Protein AF-A0A2N6ECM1-F1 (afdb_monomer_lite)

Structure (mmCIF, N/CA/C/O backbone):
data_AF-A0A2N6ECM1-F1
#
_entry.id   AF-A0A2N6ECM1-F1
#
loop_
_atom_site.group_PDB
_atom_site.id
_atom_site.type_symbol
_atom_site.label_atom_id
_atom_site.label_alt_id
_atom_site.label_comp_id
_atom_site.label_asym_id
_atom_site.label_entity_id
_atom_site.label_seq_id
_atom_site.pdbx_PDB_ins_code
_atom_site.Cartn_x
_atom_site.Cartn_y
_atom_site.Cartn_z
_atom_site.occupancy
_atom_site.B_iso_or_equiv
_atom_site.auth_seq_id
_atom_site.auth_comp_id
_atom_site.auth_asym_id
_atom_site.auth_atom_id
_atom_site.pdbx_PDB_model_num
ATOM 1 N N . MET A 1 1 ? -14.082 -24.852 5.557 1.00 56.44 1 MET A N 1
ATOM 2 C CA . MET A 1 1 ? -14.181 -23.556 4.858 1.00 56.44 1 MET A CA 1
ATOM 3 C C . MET A 1 1 ? -14.488 -22.501 5.916 1.00 56.44 1 MET A C 1
ATOM 5 O O . MET A 1 1 ? -15.555 -22.548 6.506 1.00 56.44 1 MET A O 1
ATOM 9 N N . VAL A 1 2 ? -13.509 -21.673 6.293 1.00 63.00 2 VAL A N 1
ATOM 10 C CA . VAL A 1 2 ? -13.640 -20.717 7.419 1.00 63.00 2 VAL A CA 1
ATOM 11 C C . VAL A 1 2 ? -14.454 -19.487 6.994 1.00 63.00 2 VAL A C 1
ATOM 13 O O . VAL A 1 2 ? -15.341 -19.064 7.725 1.00 63.00 2 VAL A O 1
ATOM 16 N N . LYS A 1 3 ? -14.268 -19.021 5.749 1.00 62.44 3 LYS A N 1
ATOM 17 C CA . LYS A 1 3 ? -15.014 -17.903 5.139 1.00 62.44 3 LYS A CA 1
ATOM 18 C C . LYS A 1 3 ? -16.526 -18.149 5.009 1.00 62.44 3 LYS A C 1
ATOM 20 O O . LYS A 1 3 ? -17.300 -17.209 5.007 1.00 62.44 3 LYS A O 1
ATOM 25 N N . SER A 1 4 ? -16.967 -19.410 4.938 1.00 74.62 4 SER A N 1
ATOM 26 C CA . SER A 1 4 ? -18.400 -19.751 4.907 1.00 74.62 4 SER A CA 1
ATOM 27 C C . SER A 1 4 ? -19.042 -19.811 6.298 1.00 74.62 4 SER A C 1
ATOM 29 O O . SER A 1 4 ? -20.225 -20.116 6.408 1.00 74.62 4 SER A O 1
ATOM 31 N N . ARG A 1 5 ? -18.251 -19.636 7.364 1.00 80.31 5 ARG A N 1
ATOM 32 C CA . ARG A 1 5 ? -18.690 -19.744 8.763 1.00 80.31 5 ARG A CA 1
ATOM 33 C C . ARG A 1 5 ? -18.462 -18.472 9.573 1.00 80.31 5 ARG A C 1
ATOM 35 O O . ARG A 1 5 ? -19.101 -18.333 10.608 1.00 80.31 5 ARG A O 1
ATOM 42 N N . PHE A 1 6 ? -17.600 -17.570 9.110 1.00 84.62 6 PHE A N 1
ATOM 43 C CA . PHE A 1 6 ? -17.309 -16.305 9.775 1.00 84.62 6 PHE A CA 1
ATOM 44 C C . PHE A 1 6 ? -17.247 -15.171 8.748 1.00 84.62 6 PHE A C 1
ATOM 46 O O . PHE A 1 6 ? -16.645 -15.375 7.686 1.00 84.62 6 PHE A O 1
ATOM 53 N N . PRO A 1 7 ? -17.839 -13.999 9.045 1.00 84.81 7 PRO A N 1
ATOM 54 C CA . PRO A 1 7 ? -17.615 -12.809 8.238 1.00 84.81 7 PRO A CA 1
ATOM 55 C C . PRO A 1 7 ? -16.119 -12.478 8.256 1.00 84.81 7 PRO A C 1
ATOM 57 O O . PRO A 1 7 ? -15.469 -12.545 9.299 1.00 84.81 7 PRO A O 1
ATOM 60 N N . VAL A 1 8 ? -15.565 -12.179 7.083 1.00 90.31 8 VAL A N 1
ATOM 61 C CA . VAL A 1 8 ? -14.159 -11.796 6.936 1.00 90.31 8 VAL A CA 1
ATOM 62 C C . VAL A 1 8 ? -14.127 -10.310 6.639 1.00 90.31 8 VAL A C 1
ATOM 64 O O . VAL A 1 8 ? -14.600 -9.892 5.586 1.00 90.31 8 VAL A O 1
ATOM 67 N N . LEU A 1 9 ? -13.562 -9.538 7.562 1.00 94.12 9 LEU A N 1
ATOM 68 C CA . LEU A 1 9 ? -13.219 -8.140 7.330 1.00 94.12 9 LEU A CA 1
ATOM 69 C C . LEU A 1 9 ? -11.892 -8.086 6.577 1.00 94.12 9 LEU A C 1
ATOM 71 O O . LEU A 1 9 ? -11.011 -8.928 6.775 1.00 94.12 9 LEU A O 1
ATOM 75 N N . SER A 1 10 ? -11.773 -7.160 5.638 1.00 95.00 10 SER A N 1
ATOM 76 C CA . SER A 1 10 ? -10.616 -7.063 4.754 1.00 95.00 10 SER A CA 1
ATOM 77 C C . SER A 1 10 ? -10.263 -5.608 4.529 1.00 95.00 10 SER A C 1
ATOM 79 O O . SER A 1 10 ? -11.129 -4.739 4.519 1.00 95.00 10 SER A O 1
ATOM 81 N N . VAL A 1 11 ? -8.974 -5.375 4.339 1.00 97.25 11 VAL A N 1
ATOM 82 C CA . VAL A 1 11 ? -8.396 -4.107 3.909 1.00 97.25 11 VAL A CA 1
ATOM 83 C C . VAL A 1 11 ? -7.344 -4.442 2.861 1.00 97.25 11 VAL A C 1
ATOM 85 O O . VAL A 1 11 ? -6.724 -5.510 2.917 1.00 97.25 11 VAL A O 1
ATOM 88 N N . VAL A 1 12 ? -7.138 -3.546 1.910 1.00 97.44 12 VAL A N 1
ATOM 89 C CA . VAL A 1 12 ? -6.060 -3.638 0.932 1.00 97.44 12 VAL A CA 1
ATOM 90 C C . VAL A 1 12 ? -5.030 -2.574 1.267 1.00 97.44 12 VAL A C 1
ATOM 92 O O . VAL A 1 12 ? -5.371 -1.413 1.470 1.00 97.44 12 VAL A O 1
ATOM 95 N N . THR A 1 13 ? -3.758 -2.956 1.303 1.00 96.62 13 THR A N 1
ATOM 96 C CA . THR A 1 13 ? -2.660 -1.995 1.376 1.00 96.62 13 THR A CA 1
ATOM 97 C C . THR A 1 13 ? -1.955 -1.921 0.034 1.00 96.62 13 THR A C 1
ATOM 99 O O . THR A 1 13 ? -1.668 -2.936 -0.602 1.00 96.62 13 THR A O 1
ATOM 102 N N . VAL A 1 14 ? -1.692 -0.697 -0.405 1.00 96.69 14 VAL A N 1
ATOM 103 C CA . VAL A 1 14 ? -0.998 -0.401 -1.654 1.00 96.69 14 VAL A CA 1
ATOM 104 C C . VAL A 1 14 ? 0.224 0.451 -1.364 1.00 96.69 14 VAL A C 1
ATOM 106 O O . VAL A 1 14 ? 0.330 1.107 -0.334 1.00 96.69 14 VAL A O 1
ATOM 109 N N . ARG A 1 15 ? 1.173 0.429 -2.283 1.00 95.25 15 ARG A N 1
ATOM 110 C CA . ARG A 1 15 ? 2.348 1.293 -2.296 1.00 95.25 15 ARG A CA 1
ATOM 111 C C . ARG A 1 15 ? 2.605 1.668 -3.739 1.00 95.25 15 ARG A C 1
ATOM 113 O O . ARG A 1 15 ? 2.242 0.885 -4.627 1.00 95.25 15 ARG A O 1
ATOM 120 N N . HIS A 1 16 ? 3.288 2.786 -3.963 1.00 94.75 16 HIS A N 1
ATOM 121 C CA . HIS A 1 16 ? 3.690 3.212 -5.292 1.00 94.75 16 HIS A CA 1
ATOM 122 C C . HIS A 1 16 ? 4.208 2.022 -6.139 1.00 94.75 16 HIS A C 1
ATOM 124 O O . HIS A 1 16 ? 5.179 1.357 -5.745 1.00 94.75 16 HIS A O 1
ATOM 130 N N . PRO A 1 17 ? 3.582 1.718 -7.296 1.00 94.62 17 PRO A N 1
ATOM 131 C CA . PRO A 1 17 ? 3.876 0.521 -8.086 1.00 94.62 17 PRO A CA 1
ATOM 132 C C . PRO A 1 17 ? 5.356 0.349 -8.444 1.00 94.62 17 PRO A C 1
ATOM 134 O O . PRO A 1 17 ? 5.885 -0.752 -8.317 1.00 94.62 17 PRO A O 1
ATOM 137 N N . ILE A 1 18 ? 6.044 1.436 -8.819 1.00 93.31 18 ILE A N 1
ATOM 138 C CA . ILE A 1 18 ? 7.495 1.422 -9.094 1.00 93.31 18 ILE A CA 1
ATOM 139 C C . ILE A 1 18 ? 8.295 0.967 -7.866 1.00 93.31 18 ILE A C 1
ATOM 141 O O . ILE A 1 18 ? 9.134 0.077 -7.970 1.00 93.31 18 ILE A O 1
ATOM 145 N N . ASP A 1 19 ? 8.022 1.533 -6.688 1.00 92.44 19 ASP A N 1
ATOM 146 C CA . ASP A 1 19 ? 8.773 1.213 -5.471 1.00 92.44 19 ASP A CA 1
ATOM 147 C C . ASP A 1 19 ? 8.543 -0.235 -5.026 1.00 92.44 19 ASP A C 1
ATOM 149 O O . ASP A 1 19 ? 9.475 -0.912 -4.580 1.00 92.44 19 ASP A O 1
ATOM 153 N N . SER A 1 20 ? 7.316 -0.728 -5.196 1.00 92.44 20 SER A N 1
ATOM 154 C CA . SER A 1 20 ? 6.958 -2.122 -4.941 1.00 92.44 20 SER A CA 1
ATOM 155 C C . SER A 1 20 ? 7.652 -3.081 -5.909 1.00 92.44 20 SER A C 1
ATOM 157 O O . SER A 1 20 ? 8.218 -4.081 -5.467 1.00 92.44 20 SER A O 1
ATOM 159 N N . PHE A 1 21 ? 7.670 -2.761 -7.205 1.00 92.38 21 PHE A N 1
ATOM 160 C CA . PHE A 1 21 ? 8.323 -3.572 -8.233 1.00 92.38 21 PHE A CA 1
ATOM 161 C C . PHE A 1 21 ? 9.844 -3.637 -8.039 1.00 92.38 21 PHE A C 1
ATOM 163 O O . PHE A 1 21 ? 10.407 -4.726 -7.975 1.00 92.38 21 PHE A O 1
ATOM 170 N N . LEU A 1 22 ? 10.507 -2.499 -7.819 1.00 90.44 22 LEU A N 1
ATOM 171 C CA . LEU A 1 22 ? 11.954 -2.470 -7.564 1.00 90.44 22 LEU A CA 1
ATOM 172 C C . LEU A 1 22 ? 12.318 -3.191 -6.260 1.00 90.44 22 LEU A C 1
ATOM 174 O O . LEU A 1 22 ? 13.369 -3.827 -6.150 1.00 90.44 22 LEU A O 1
ATOM 178 N N . SER A 1 23 ? 11.448 -3.114 -5.246 1.00 88.44 23 SER A N 1
ATOM 179 C CA . SER A 1 23 ? 11.623 -3.905 -4.029 1.00 88.44 23 SER A CA 1
ATOM 180 C C . SER A 1 23 ? 11.536 -5.395 -4.326 1.00 88.44 23 SER A C 1
ATOM 182 O O . SER A 1 23 ? 12.402 -6.147 -3.883 1.00 88.44 23 SER A O 1
ATOM 184 N N . LEU A 1 24 ? 10.538 -5.809 -5.099 1.00 88.12 24 LEU A N 1
ATOM 185 C CA . LEU A 1 24 ? 10.327 -7.191 -5.497 1.00 88.12 24 LEU A CA 1
ATOM 186 C C . LEU A 1 24 ? 11.532 -7.758 -6.273 1.00 88.12 24 LEU A C 1
ATOM 188 O O . LEU A 1 24 ? 12.022 -8.834 -5.926 1.00 88.12 24 LEU A O 1
ATOM 192 N N . GLU A 1 25 ? 12.060 -7.013 -7.248 1.00 86.69 25 GLU A N 1
ATOM 193 C CA . GLU A 1 25 ? 13.264 -7.402 -7.995 1.00 86.69 25 GLU A CA 1
ATOM 194 C C . GLU A 1 25 ? 14.486 -7.548 -7.081 1.00 86.69 25 GLU A C 1
ATOM 196 O O . GLU A 1 25 ? 15.201 -8.547 -7.163 1.00 86.69 25 GLU A O 1
ATOM 201 N N . SER A 1 26 ? 14.694 -6.605 -6.153 1.00 85.31 26 SER A N 1
ATOM 202 C CA . SER A 1 26 ? 15.861 -6.641 -5.258 1.00 85.31 26 SER A CA 1
ATOM 203 C C . SER A 1 26 ? 15.889 -7.843 -4.304 1.00 85.31 26 SER A C 1
ATOM 205 O O . SER A 1 26 ? 16.969 -8.248 -3.880 1.00 85.31 26 SER A O 1
ATOM 207 N N . HIS A 1 27 ? 14.732 -8.433 -3.981 1.00 81.25 27 HIS A N 1
ATOM 208 C CA . HIS A 1 27 ? 14.640 -9.606 -3.101 1.00 81.25 27 HIS A CA 1
ATOM 209 C C . HIS A 1 27 ? 14.661 -10.942 -3.864 1.00 81.25 27 HIS A C 1
ATOM 211 O O . HIS A 1 27 ? 14.603 -11.998 -3.237 1.00 81.25 27 HIS A O 1
ATOM 217 N N . GLY A 1 28 ? 14.744 -10.924 -5.202 1.00 77.69 28 GLY A N 1
ATOM 218 C CA . GLY A 1 28 ? 14.918 -12.133 -6.011 1.00 77.69 28 GLY A CA 1
ATOM 219 C C . GLY A 1 28 ? 13.788 -13.158 -5.871 1.00 77.69 28 GLY A C 1
ATOM 220 O O . GLY A 1 28 ? 14.038 -14.362 -5.937 1.00 77.69 28 GLY A O 1
ATOM 221 N N . TRP A 1 29 ? 12.550 -12.709 -5.641 1.00 73.38 29 TRP A N 1
ATOM 222 C CA . TRP A 1 29 ? 11.432 -13.621 -5.398 1.00 73.38 29 TRP A CA 1
ATOM 223 C C . TRP A 1 29 ? 11.180 -14.561 -6.596 1.00 73.38 29 TRP A C 1
ATOM 225 O O . TRP A 1 29 ? 11.180 -14.129 -7.756 1.00 73.38 29 TRP A O 1
ATOM 235 N N . PRO A 1 30 ? 10.932 -15.860 -6.355 1.00 65.69 30 PRO A N 1
ATOM 236 C CA . PRO A 1 30 ? 10.601 -16.791 -7.424 1.00 65.69 30 PRO A CA 1
ATOM 237 C C . PRO A 1 30 ? 9.248 -16.412 -8.049 1.00 65.69 30 PRO A C 1
ATOM 239 O O . PRO A 1 30 ? 8.278 -16.162 -7.340 1.00 65.69 30 PRO A O 1
ATOM 242 N N . ASN A 1 31 ? 9.171 -16.406 -9.385 1.00 73.19 31 ASN A N 1
ATOM 243 C CA . ASN A 1 31 ? 7.991 -16.030 -10.188 1.00 73.19 31 ASN A CA 1
ATOM 244 C C . ASN A 1 31 ? 7.641 -14.532 -10.238 1.00 73.19 31 ASN A C 1
ATOM 246 O O . ASN A 1 31 ? 6.505 -14.180 -10.580 1.00 73.19 31 ASN A O 1
ATOM 250 N N . CYS A 1 32 ? 8.604 -13.647 -9.966 1.00 72.31 32 CYS A N 1
ATOM 251 C CA . CYS A 1 32 ? 8.404 -12.221 -10.211 1.00 72.31 32 CYS A CA 1
ATOM 252 C C . CYS A 1 32 ? 8.125 -11.938 -11.693 1.00 72.31 32 CYS A C 1
ATOM 254 O O . CYS A 1 32 ? 8.773 -12.529 -12.568 1.00 72.31 32 CYS A O 1
ATOM 256 N N . PRO A 1 33 ? 7.172 -11.040 -11.999 1.00 80.75 33 PRO A N 1
ATOM 257 C CA . PRO A 1 33 ? 7.001 -10.550 -13.356 1.00 80.75 33 PRO A CA 1
ATOM 258 C C . PRO A 1 33 ? 8.313 -9.918 -13.828 1.00 80.75 33 PRO A C 1
ATOM 260 O O . PRO A 1 33 ? 8.899 -9.097 -13.134 1.00 80.75 33 PRO A O 1
ATOM 263 N N . ARG A 1 34 ? 8.783 -10.323 -15.012 1.00 82.62 34 ARG A N 1
ATOM 264 C CA . ARG A 1 34 ? 10.050 -9.832 -15.587 1.00 82.62 34 ARG A CA 1
ATOM 265 C C . ARG A 1 34 ? 9.954 -8.425 -16.180 1.00 82.62 34 ARG A C 1
ATOM 267 O O . ARG A 1 34 ? 10.974 -7.872 -16.560 1.00 82.62 34 ARG A O 1
ATOM 274 N N . LYS A 1 35 ? 8.735 -7.913 -16.357 1.00 88.50 35 LYS A N 1
ATOM 275 C CA . LYS A 1 35 ? 8.442 -6.608 -16.953 1.00 88.50 35 LYS A CA 1
ATOM 276 C C . LYS A 1 35 ? 7.476 -5.854 -16.062 1.00 88.50 35 LYS A C 1
ATOM 278 O O . LYS A 1 35 ? 6.578 -6.476 -15.480 1.00 88.50 35 LYS A O 1
ATOM 283 N N . PHE A 1 36 ? 7.619 -4.537 -16.019 1.00 92.19 36 PHE A N 1
ATOM 284 C CA . PHE A 1 36 ? 6.781 -3.693 -15.181 1.00 92.19 36 PHE A CA 1
ATOM 285 C C . PHE A 1 36 ? 5.320 -3.720 -15.633 1.00 92.19 36 PHE A C 1
ATOM 287 O O . PHE A 1 36 ? 4.408 -3.812 -14.820 1.00 92.19 36 PHE A O 1
ATOM 294 N N . GLU A 1 37 ? 5.080 -3.753 -16.940 1.00 93.44 37 GLU A N 1
ATOM 295 C CA . GLU A 1 37 ? 3.726 -3.820 -17.492 1.00 93.44 37 GLU A CA 1
ATOM 296 C C . GLU A 1 37 ? 2.945 -5.064 -17.011 1.00 93.44 37 GLU A C 1
ATOM 298 O O . GLU A 1 37 ? 1.773 -4.970 -16.650 1.00 93.44 37 GLU A O 1
ATOM 303 N N . GLU A 1 38 ? 3.588 -6.235 -16.949 1.00 93.56 38 GLU A N 1
ATOM 304 C CA . GLU A 1 38 ? 2.962 -7.463 -16.431 1.00 93.56 38 GLU A CA 1
ATOM 305 C C . GLU A 1 38 ? 2.671 -7.357 -14.930 1.00 93.56 38 GLU A C 1
ATOM 307 O O . GLU A 1 38 ? 1.631 -7.825 -14.462 1.00 93.56 38 GLU A O 1
ATOM 312 N N . TYR A 1 39 ? 3.562 -6.712 -14.173 1.00 94.69 39 TYR A N 1
ATOM 313 C CA . TYR A 1 39 ? 3.297 -6.378 -12.777 1.00 94.69 39 TYR A CA 1
ATOM 314 C C . TYR A 1 39 ? 2.043 -5.500 -12.654 1.00 94.69 39 TYR A C 1
ATOM 316 O O . TYR A 1 39 ? 1.152 -5.822 -11.868 1.00 94.69 39 TYR A O 1
ATOM 324 N N . CYS A 1 40 ? 1.918 -4.462 -13.487 1.00 95.75 40 CYS A N 1
ATOM 325 C CA . CYS A 1 40 ? 0.760 -3.572 -13.485 1.00 95.75 40 CYS A CA 1
ATOM 326 C C . CYS A 1 40 ? -0.548 -4.291 -13.842 1.00 95.75 40 CYS A C 1
ATOM 328 O O . CYS A 1 40 ? -1.550 -4.092 -13.160 1.00 95.75 40 CYS A O 1
ATOM 330 N N . ARG A 1 41 ? -0.548 -5.182 -14.845 1.00 96.25 41 ARG A N 1
ATOM 331 C CA . ARG A 1 41 ? -1.736 -5.989 -15.197 1.00 96.25 41 ARG A CA 1
ATOM 332 C C . ARG A 1 41 ? -2.231 -6.830 -14.023 1.00 96.25 41 ARG A C 1
ATOM 334 O O . ARG A 1 41 ? -3.428 -6.877 -13.750 1.00 96.25 41 ARG A O 1
ATOM 341 N N . ARG A 1 42 ? -1.310 -7.485 -13.310 1.00 95.31 42 ARG A N 1
ATOM 342 C CA . ARG A 1 42 ? -1.647 -8.280 -12.118 1.00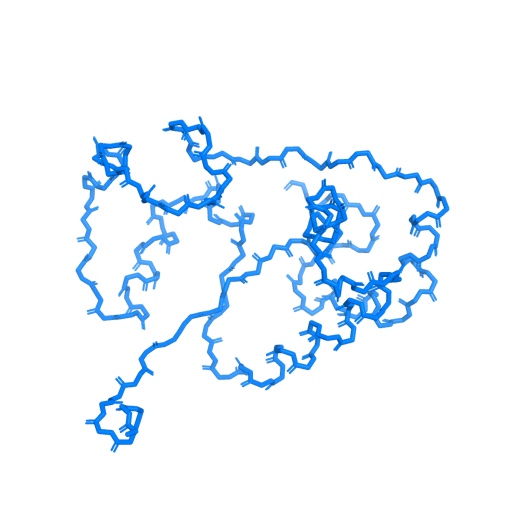 95.31 42 ARG A CA 1
ATOM 343 C C . ARG A 1 42 ? -2.170 -7.407 -10.987 1.00 95.31 42 ARG A C 1
ATOM 345 O O . ARG A 1 42 ? -3.076 -7.827 -10.276 1.00 95.31 42 ARG A O 1
ATOM 352 N N . TYR A 1 43 ? -1.624 -6.203 -10.847 1.00 96.50 43 TYR A N 1
ATOM 353 C CA . TYR A 1 43 ? -2.092 -5.221 -9.878 1.00 96.50 43 TYR A CA 1
ATOM 354 C C . TYR A 1 43 ? -3.534 -4.796 -10.167 1.00 96.50 43 TYR A C 1
ATOM 356 O O . TYR A 1 43 ? -4.363 -4.826 -9.265 1.00 96.50 43 TYR A O 1
ATOM 364 N N . HIS A 1 44 ? -3.861 -4.474 -11.421 1.00 97.50 44 HIS A N 1
ATOM 365 C CA . HIS A 1 44 ? -5.236 -4.170 -11.821 1.00 97.50 44 HIS A CA 1
ATOM 366 C C . HIS A 1 44 ? -6.188 -5.317 -11.493 1.00 97.50 44 HIS A C 1
ATOM 368 O O . HIS A 1 44 ? -7.159 -5.100 -10.779 1.00 97.50 44 HIS A O 1
ATOM 374 N N . ALA A 1 45 ? -5.854 -6.546 -11.900 1.00 97.75 45 ALA A N 1
ATOM 375 C CA . ALA A 1 45 ? -6.673 -7.716 -11.590 1.00 97.75 45 ALA A CA 1
ATOM 376 C C . ALA A 1 45 ? -6.858 -7.924 -10.075 1.00 97.75 45 ALA A C 1
ATOM 378 O O . ALA A 1 45 ? -7.926 -8.339 -9.627 1.00 97.75 45 ALA A O 1
ATOM 379 N N . PHE A 1 46 ? -5.829 -7.625 -9.276 1.00 97.19 46 PHE A N 1
ATOM 380 C CA . PHE A 1 46 ? -5.920 -7.658 -7.820 1.00 97.19 46 PHE A CA 1
ATOM 381 C C . PHE A 1 46 ? -6.868 -6.580 -7.279 1.00 97.19 46 PHE A C 1
ATOM 383 O O . PHE A 1 46 ? -7.708 -6.903 -6.444 1.00 97.19 46 PHE A O 1
ATOM 390 N N . LEU A 1 47 ? -6.772 -5.339 -7.759 1.00 97.50 47 LEU A N 1
ATOM 391 C CA . LEU A 1 47 ? -7.659 -4.252 -7.338 1.00 97.50 47 LEU A CA 1
ATOM 392 C C . LEU A 1 47 ? -9.108 -4.497 -7.767 1.00 97.50 47 LEU A C 1
ATOM 394 O O . LEU A 1 47 ? -10.014 -4.232 -6.990 1.00 97.50 47 LEU A O 1
ATOM 398 N N . ASP A 1 48 ? -9.331 -5.037 -8.965 1.00 97.56 48 ASP A N 1
ATOM 399 C CA . ASP A 1 48 ? -10.670 -5.380 -9.462 1.00 97.56 48 ASP A CA 1
ATOM 400 C C . ASP A 1 48 ? -11.310 -6.479 -8.606 1.00 97.56 48 ASP A C 1
ATOM 402 O O . ASP A 1 48 ? -12.479 -6.401 -8.246 1.00 97.56 48 ASP A O 1
ATOM 406 N N . ALA A 1 49 ? -10.527 -7.479 -8.192 1.00 96.88 49 ALA A N 1
ATOM 407 C CA . ALA A 1 49 ? -11.003 -8.531 -7.295 1.00 96.88 49 ALA A CA 1
ATOM 408 C C . ALA A 1 49 ? -11.318 -8.041 -5.864 1.00 96.88 49 ALA A C 1
ATOM 410 O O . ALA A 1 49 ? -11.895 -8.801 -5.083 1.00 96.88 49 ALA A O 1
ATOM 411 N N . HIS A 1 50 ? -10.925 -6.812 -5.512 1.00 96.38 50 HIS A N 1
ATOM 412 C CA . HIS A 1 50 ? -11.098 -6.212 -4.187 1.00 96.38 50 HIS A CA 1
ATOM 413 C C . HIS A 1 50 ? -11.734 -4.814 -4.265 1.00 96.38 50 HIS A C 1
ATOM 415 O O . HIS A 1 50 ? -11.493 -3.990 -3.389 1.00 96.38 50 HIS A O 1
ATOM 421 N N . GLU A 1 51 ? -12.547 -4.535 -5.289 1.00 95.12 51 GLU A N 1
ATOM 422 C CA . GLU A 1 51 ? -13.115 -3.197 -5.523 1.00 95.12 51 GLU A CA 1
ATOM 423 C C . GLU A 1 51 ? -13.969 -2.667 -4.356 1.00 95.12 51 GLU A C 1
ATOM 425 O O . GLU A 1 51 ? -14.028 -1.463 -4.125 1.00 95.12 51 GLU A O 1
ATOM 430 N N . GLU A 1 52 ? -14.590 -3.567 -3.587 1.00 94.06 52 GLU A N 1
ATOM 431 C CA . GLU A 1 52 ? -15.422 -3.233 -2.422 1.00 94.06 52 GLU A CA 1
ATOM 432 C C . GLU A 1 52 ? -14.622 -3.139 -1.109 1.00 94.06 52 GLU A C 1
ATOM 434 O O . GLU A 1 52 ? -15.191 -2.887 -0.046 1.00 94.06 52 GLU A O 1
ATOM 439 N N . VAL A 1 53 ? -13.309 -3.382 -1.148 1.00 96.19 53 VAL A N 1
ATOM 440 C CA . VAL A 1 53 ? -12.446 -3.413 0.037 1.00 96.19 53 VAL A CA 1
ATOM 441 C C . VAL A 1 53 ? -11.729 -2.068 0.188 1.00 96.19 53 VAL A C 1
ATOM 443 O O . VAL A 1 53 ? -11.132 -1.593 -0.779 1.00 96.19 53 VAL A O 1
ATOM 446 N N . PRO A 1 54 ? -11.723 -1.448 1.384 1.00 96.38 54 PRO A N 1
ATOM 447 C CA . PRO A 1 54 ? -11.024 -0.185 1.598 1.00 96.38 54 PRO A CA 1
ATOM 448 C C . PRO A 1 54 ? -9.521 -0.318 1.320 1.00 96.38 54 PRO A C 1
ATOM 450 O O . PRO A 1 54 ? -8.879 -1.293 1.727 1.00 96.38 54 PRO A O 1
ATOM 453 N N . VAL A 1 55 ? -8.971 0.685 0.633 1.00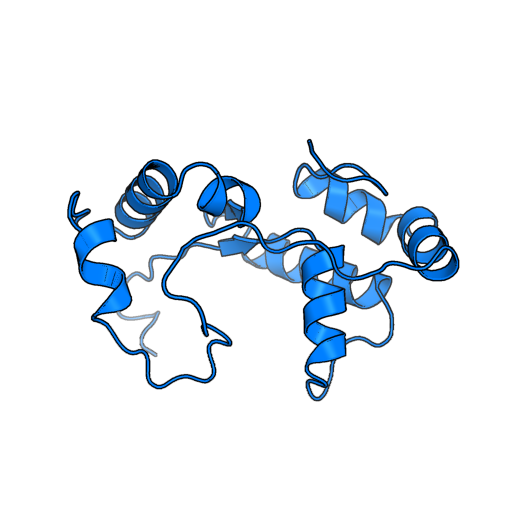 96.88 55 VAL A N 1
ATOM 454 C CA . VAL A 1 55 ? -7.574 0.738 0.191 1.00 96.88 55 VAL A CA 1
ATOM 455 C C . VAL A 1 55 ? -6.809 1.789 0.993 1.00 96.88 55 VAL A C 1
ATOM 457 O O . VAL A 1 55 ? -7.223 2.941 1.052 1.00 96.88 55 VAL A O 1
ATOM 460 N N . PHE A 1 56 ? -5.660 1.405 1.544 1.00 97.38 56 PHE A N 1
ATOM 461 C CA . PHE A 1 56 ? -4.764 2.276 2.306 1.00 97.38 56 PHE A CA 1
ATOM 462 C C . PHE A 1 56 ? -3.394 2.358 1.633 1.00 97.38 56 PHE A C 1
ATOM 464 O O . PHE A 1 56 ? -2.773 1.326 1.358 1.00 97.38 56 PHE A O 1
ATOM 471 N N . ARG A 1 57 ? -2.899 3.574 1.376 1.00 96.19 57 ARG A N 1
ATOM 472 C CA . ARG A 1 57 ? -1.584 3.775 0.754 1.00 96.19 57 ARG A CA 1
ATOM 473 C C . ARG A 1 57 ? -0.480 3.798 1.805 1.00 96.19 57 ARG A C 1
ATOM 475 O O . ARG A 1 57 ? -0.615 4.394 2.871 1.00 96.19 57 ARG A O 1
ATOM 482 N N . TYR A 1 58 ? 0.641 3.167 1.481 1.00 95.38 58 TYR A N 1
ATOM 483 C CA . TYR A 1 58 ? 1.851 3.180 2.296 1.00 95.38 58 TYR A CA 1
ATOM 484 C C . TYR A 1 58 ? 2.336 4.609 2.562 1.00 95.38 58 TYR A C 1
ATOM 486 O O . TYR A 1 58 ? 2.776 4.904 3.668 1.00 95.38 58 TYR A O 1
ATOM 494 N N . GLU A 1 59 ? 2.247 5.484 1.562 1.00 94.19 59 GLU A N 1
ATOM 495 C CA . GLU A 1 59 ? 2.684 6.876 1.634 1.00 94.19 59 GLU A CA 1
ATOM 496 C C . GLU A 1 59 ? 1.844 7.675 2.641 1.00 94.19 59 GLU A C 1
ATOM 498 O O . GLU A 1 59 ? 2.407 8.386 3.471 1.00 94.19 59 GLU A O 1
ATOM 503 N N . ASP A 1 60 ? 0.524 7.467 2.660 1.00 95.06 60 ASP A N 1
ATOM 504 C CA . ASP A 1 60 ? -0.359 8.078 3.661 1.00 95.06 60 ASP A CA 1
ATOM 505 C C . ASP A 1 60 ? -0.068 7.512 5.061 1.00 95.06 60 ASP A C 1
ATOM 507 O O . ASP A 1 60 ? 0.021 8.260 6.032 1.00 95.06 60 ASP A O 1
ATOM 511 N N . PHE A 1 61 ? 0.169 6.197 5.167 1.00 95.50 61 PHE A N 1
ATOM 512 C CA . PHE A 1 61 ? 0.488 5.528 6.434 1.00 95.50 61 PHE A CA 1
ATOM 513 C C . PHE A 1 61 ? 1.771 6.051 7.085 1.00 95.50 61 PHE A C 1
ATOM 515 O O . PHE A 1 61 ? 1.827 6.207 8.303 1.00 95.50 61 PHE A O 1
ATOM 522 N N . VAL A 1 62 ? 2.828 6.301 6.309 1.00 93.88 62 VAL A N 1
ATOM 523 C CA . VAL A 1 62 ? 4.074 6.849 6.871 1.00 93.88 62 VAL A CA 1
ATOM 524 C C . VAL A 1 62 ? 4.005 8.353 7.116 1.00 93.88 62 VAL A C 1
ATOM 526 O O . VAL A 1 62 ? 4.793 8.853 7.914 1.00 93.88 62 VAL A O 1
ATOM 529 N N . ASN A 1 63 ? 3.091 9.064 6.451 1.00 94.25 63 ASN A N 1
ATOM 530 C CA . ASN A 1 63 ? 2.878 10.494 6.653 1.00 94.25 63 ASN A CA 1
ATOM 531 C C . ASN A 1 63 ? 2.030 10.782 7.905 1.00 94.25 63 ASN A C 1
ATOM 533 O O . ASN A 1 63 ? 2.373 11.675 8.676 1.00 94.25 63 ASN A O 1
ATOM 537 N N . ASP A 1 64 ? 0.965 10.009 8.137 1.00 95.25 64 ASP A N 1
ATOM 538 C CA . ASP A 1 64 ? 0.112 10.115 9.327 1.00 95.25 64 ASP A CA 1
ATOM 539 C C . ASP A 1 64 ? -0.263 8.730 9.878 1.00 95.25 64 ASP A C 1
ATOM 541 O O . ASP A 1 64 ? -1.365 8.206 9.705 1.00 95.25 64 ASP A O 1
ATOM 545 N N . THR A 1 65 ? 0.698 8.103 10.553 1.00 94.56 65 THR A N 1
ATOM 546 C CA . THR A 1 65 ? 0.553 6.727 11.042 1.00 94.56 65 THR A CA 1
ATOM 547 C C . THR A 1 65 ? -0.601 6.565 12.026 1.00 94.56 65 THR A C 1
ATOM 549 O O . THR A 1 65 ? -1.323 5.573 11.952 1.00 94.56 65 THR A O 1
ATOM 552 N N . SER A 1 66 ? -0.798 7.512 12.944 1.00 95.19 66 SER A N 1
ATOM 553 C CA . SER A 1 66 ? -1.848 7.398 13.961 1.00 95.19 66 SER A CA 1
ATOM 554 C C . SER A 1 66 ? -3.242 7.472 13.345 1.00 95.19 66 SER A C 1
ATOM 556 O O . SER A 1 66 ? -4.089 6.645 13.688 1.00 95.19 66 SER A O 1
ATOM 558 N N . ALA A 1 67 ? -3.472 8.405 12.413 1.00 96.44 67 ALA A N 1
ATOM 559 C CA . ALA A 1 67 ? -4.758 8.513 11.729 1.00 96.44 67 ALA A CA 1
ATOM 560 C C . ALA A 1 67 ? -5.063 7.248 10.915 1.00 96.44 67 ALA A C 1
ATOM 562 O O . ALA A 1 67 ? -6.115 6.634 11.095 1.00 96.44 67 ALA A O 1
ATOM 563 N N . ILE A 1 68 ? -4.106 6.787 10.102 1.00 97.50 68 ILE A N 1
ATOM 564 C CA . ILE A 1 68 ? -4.312 5.612 9.247 1.00 97.50 68 ILE A CA 1
ATOM 565 C C . ILE A 1 68 ? -4.504 4.330 10.069 1.00 97.50 68 ILE A C 1
ATOM 567 O O . ILE A 1 68 ? -5.334 3.492 9.719 1.00 97.50 68 ILE A O 1
ATOM 571 N N . VAL A 1 69 ? -3.790 4.155 11.187 1.00 96.19 69 VAL A N 1
ATOM 572 C CA . VAL A 1 69 ? -4.007 2.998 12.076 1.00 96.19 69 VAL A CA 1
ATOM 573 C C . VAL A 1 69 ? -5.392 3.046 12.722 1.00 96.19 69 VAL A C 1
ATOM 575 O O . VAL A 1 69 ? -6.037 2.002 12.823 1.00 96.19 69 VAL A O 1
ATOM 578 N N . ALA A 1 70 ? -5.879 4.222 13.121 1.00 96.94 70 ALA A N 1
ATOM 579 C CA . ALA A 1 70 ? -7.231 4.360 13.655 1.00 96.94 70 ALA A CA 1
ATOM 580 C C . ALA A 1 70 ? -8.299 3.976 12.611 1.00 96.94 70 ALA A C 1
ATOM 582 O O . ALA A 1 70 ? -9.213 3.211 12.926 1.00 96.94 70 ALA A O 1
ATOM 583 N N . GLU A 1 71 ? -8.148 4.420 11.360 1.00 97.88 71 GLU A N 1
ATOM 584 C CA . GLU A 1 71 ? -9.042 4.063 10.247 1.00 97.88 71 GLU A CA 1
ATOM 585 C C . GLU A 1 71 ? -8.983 2.567 9.887 1.00 97.88 71 GLU A C 1
ATOM 587 O O . GLU A 1 71 ? -10.014 1.934 9.633 1.00 97.88 71 GLU A O 1
ATOM 592 N N . LEU A 1 72 ? -7.788 1.966 9.915 1.00 97.25 72 LEU A N 1
ATOM 593 C CA . LEU A 1 72 ? -7.599 0.522 9.743 1.00 97.25 72 LEU A CA 1
ATOM 594 C C . LEU A 1 72 ? -8.301 -0.266 10.852 1.00 97.25 72 LEU A C 1
ATOM 596 O O . LEU A 1 72 ? -9.024 -1.221 10.566 1.00 97.25 72 LEU A O 1
ATOM 600 N N . CYS A 1 73 ? -8.115 0.135 12.114 1.00 97.25 73 CYS A N 1
ATOM 601 C CA . CYS A 1 73 ? -8.793 -0.470 13.257 1.00 97.25 73 CYS A CA 1
ATOM 602 C C . CYS A 1 73 ? -10.313 -0.370 13.112 1.00 97.25 73 CYS A C 1
ATOM 604 O O . CYS A 1 73 ? -11.001 -1.367 13.309 1.00 97.25 73 CYS A O 1
ATOM 606 N N . GLN A 1 74 ? -10.833 0.785 12.695 1.00 97.38 74 GLN A N 1
ATOM 607 C CA . GLN A 1 74 ? -12.258 0.962 12.431 1.00 97.38 74 GLN A CA 1
ATOM 608 C C . GLN A 1 74 ? -12.758 0.022 11.324 1.00 97.38 74 GLN A C 1
ATOM 610 O O . GLN A 1 74 ? -13.773 -0.647 11.508 1.00 97.38 74 GLN A O 1
ATOM 615 N N . SER A 1 75 ? -12.031 -0.075 10.208 1.00 96.75 75 SER A N 1
ATOM 616 C CA . SER A 1 75 ? -12.386 -0.932 9.063 1.00 96.75 75 SER A CA 1
ATOM 617 C C . SER A 1 75 ? -12.375 -2.425 9.405 1.00 96.75 75 SER A C 1
ATOM 619 O O . SER A 1 75 ? -13.107 -3.216 8.812 1.00 96.75 75 SER A O 1
ATOM 621 N N . LEU A 1 76 ? -11.531 -2.817 10.360 1.00 96.62 76 LEU A N 1
ATOM 622 C CA . LEU A 1 76 ? -11.367 -4.196 10.817 1.00 96.62 76 LEU A CA 1
ATOM 623 C C . LEU A 1 76 ? -12.129 -4.504 12.115 1.00 96.62 76 LEU A C 1
ATOM 625 O O . LEU A 1 76 ? -11.955 -5.593 12.659 1.00 96.62 76 LEU A O 1
ATOM 629 N N . GLU A 1 77 ? -12.942 -3.570 12.617 1.00 96.12 77 GLU A N 1
ATOM 630 C CA . GLU A 1 77 ? -13.652 -3.678 13.902 1.00 96.12 77 GLU A CA 1
ATOM 631 C C . GLU A 1 77 ? -12.727 -4.051 15.083 1.00 96.12 77 GLU A C 1
ATOM 633 O O . GLU A 1 77 ? -13.077 -4.821 15.980 1.00 96.12 77 GLU A O 1
ATOM 638 N N . LEU A 1 78 ? -11.517 -3.487 15.093 1.00 95.81 78 LEU A N 1
ATOM 639 C CA . LEU A 1 78 ? -10.524 -3.641 16.152 1.00 95.81 78 LEU A CA 1
ATOM 640 C C . LEU A 1 78 ? -10.505 -2.412 17.063 1.00 95.81 78 LEU A C 1
ATOM 642 O O . LEU A 1 78 ? -10.734 -1.282 16.637 1.00 95.81 78 LEU A O 1
ATOM 646 N N . SER A 1 79 ? -10.164 -2.619 18.334 1.00 96.31 79 SER A N 1
ATOM 647 C CA . SER A 1 79 ? -9.929 -1.509 19.257 1.00 96.31 79 SER A CA 1
ATOM 648 C C . SER A 1 79 ? -8.624 -0.791 18.913 1.00 96.31 79 SER A C 1
ATOM 650 O O . SER A 1 79 ? -7.557 -1.405 18.911 1.00 96.31 79 SER A O 1
ATOM 652 N N . TYR A 1 80 ? -8.712 0.514 18.664 1.00 95.75 80 TYR A N 1
ATOM 653 C CA . TYR A 1 80 ? -7.545 1.383 18.552 1.00 95.75 80 TYR A CA 1
ATOM 654 C C . TYR A 1 80 ? -6.971 1.694 19.941 1.00 95.75 80 TYR A C 1
ATOM 656 O O . TYR A 1 80 ? -7.716 1.863 20.907 1.00 95.75 80 TYR A O 1
ATOM 664 N N . SER A 1 81 ? -5.645 1.782 20.037 1.00 94.00 81 SER A N 1
ATOM 665 C CA . SER A 1 81 ? -4.937 2.182 21.252 1.00 94.00 81 SER A CA 1
ATOM 666 C C . SER A 1 81 ? -4.029 3.357 20.938 1.00 94.00 81 SER A C 1
ATOM 668 O O . SER A 1 81 ? -3.126 3.218 20.121 1.00 94.00 81 SER A O 1
ATOM 670 N N . GLU A 1 82 ? -4.213 4.487 21.617 1.00 92.94 82 GLU A N 1
ATOM 671 C CA . GLU A 1 82 ? -3.366 5.675 21.435 1.00 92.94 82 GLU A CA 1
ATOM 672 C C . GLU A 1 82 ? -1.896 5.422 21.805 1.00 92.94 82 GLU A C 1
ATOM 674 O O . GLU A 1 82 ? -1.006 6.066 21.261 1.00 92.94 82 GLU A O 1
ATOM 679 N N . SER A 1 83 ? -1.621 4.437 22.667 1.00 91.19 83 SER A N 1
ATOM 680 C CA . SER A 1 83 ? -0.265 4.073 23.096 1.00 91.19 83 SER A CA 1
ATOM 681 C C . SER A 1 83 ? 0.414 3.035 22.189 1.00 91.19 83 SER A C 1
ATOM 683 O O . SER A 1 83 ? 1.394 2.400 22.591 1.00 91.19 83 SER A O 1
ATOM 685 N N . PHE A 1 84 ? -0.120 2.761 20.991 1.00 90.31 84 PHE A N 1
ATOM 686 C CA . PHE A 1 84 ? 0.464 1.739 20.115 1.00 90.31 84 PHE A CA 1
ATOM 687 C C . PHE A 1 84 ? 1.877 2.125 19.653 1.00 90.31 84 PHE A C 1
ATOM 689 O O . PHE A 1 84 ? 2.757 1.266 19.616 1.00 90.31 84 PHE A O 1
ATOM 696 N N . LEU A 1 85 ? 2.123 3.411 19.369 1.00 89.00 85 LEU A N 1
ATOM 697 C CA . LEU A 1 85 ? 3.444 3.905 18.962 1.00 89.00 85 LEU A CA 1
ATOM 698 C C . LEU A 1 85 ? 4.504 3.748 20.059 1.00 89.00 85 LEU A C 1
ATOM 700 O O . LEU A 1 85 ? 5.680 3.611 19.744 1.00 89.00 85 LEU A O 1
ATOM 704 N N . ASP A 1 86 ? 4.097 3.686 21.326 1.00 87.25 86 ASP A N 1
ATOM 705 C CA . ASP A 1 86 ? 5.018 3.480 22.449 1.00 87.25 86 ASP A CA 1
ATOM 706 C C . ASP A 1 86 ? 5.399 2.005 22.642 1.00 87.25 86 ASP A C 1
ATOM 708 O O . ASP A 1 86 ? 6.297 1.686 23.418 1.00 87.25 86 ASP A O 1
ATOM 712 N N . THR A 1 87 ? 4.667 1.085 22.005 1.00 84.19 87 THR A N 1
ATOM 713 C CA . THR A 1 87 ? 4.742 -0.355 22.304 1.00 84.19 87 THR A CA 1
ATOM 714 C C . THR A 1 87 ? 4.967 -1.240 21.079 1.00 84.19 87 THR A C 1
ATOM 716 O O . THR A 1 87 ? 5.269 -2.425 21.233 1.00 84.19 87 THR A O 1
ATOM 719 N N . PHE A 1 88 ? 4.835 -0.715 19.856 1.00 82.69 88 PHE A N 1
ATOM 720 C CA . PHE A 1 88 ? 4.871 -1.526 18.630 1.00 82.69 88 PHE A CA 1
ATOM 721 C C . PHE A 1 88 ? 6.234 -2.182 18.346 1.00 82.69 88 PHE A C 1
ATOM 723 O O . PHE A 1 88 ? 6.295 -3.217 17.671 1.00 82.69 88 PHE A O 1
ATOM 730 N N . ASP A 1 89 ? 7.324 -1.589 18.829 1.00 80.94 89 ASP A N 1
ATOM 731 C CA . ASP A 1 89 ? 8.701 -2.058 18.656 1.00 80.94 89 ASP A CA 1
ATOM 732 C C . ASP A 1 89 ? 9.044 -3.226 19.599 1.00 80.94 89 ASP A C 1
ATOM 734 O O . ASP A 1 89 ? 9.860 -4.087 19.254 1.00 80.94 89 ASP A O 1
ATOM 738 N N . VAL A 1 90 ? 8.353 -3.316 20.742 1.00 79.94 90 VAL A N 1
ATOM 739 C CA . VAL A 1 90 ? 8.441 -4.432 21.697 1.00 79.94 90 VAL A CA 1
ATOM 740 C C . VAL A 1 90 ? 7.991 -5.743 21.049 1.00 79.94 90 VAL A C 1
ATOM 742 O O . VAL A 1 90 ? 8.553 -6.811 21.316 1.00 79.94 90 VAL A O 1
ATOM 745 N N . PHE A 1 91 ? 6.998 -5.683 20.160 1.00 74.44 91 PHE A N 1
ATOM 746 C CA . PHE A 1 91 ? 6.500 -6.859 19.456 1.00 74.44 91 PHE A CA 1
ATOM 747 C C . PHE A 1 91 ? 7.473 -7.286 18.352 1.00 74.44 91 PHE A C 1
ATOM 749 O O . PHE A 1 91 ? 7.541 -6.688 17.275 1.00 74.44 91 PHE A O 1
ATOM 756 N N . ARG A 1 92 ? 8.215 -8.374 18.594 1.00 67.75 92 ARG A N 1
ATOM 757 C CA . ARG A 1 92 ? 9.036 -9.042 17.574 1.00 67.75 92 ARG A CA 1
ATOM 758 C C . ARG A 1 92 ? 8.189 -10.015 16.761 1.00 67.75 92 ARG A C 1
ATOM 760 O O . ARG A 1 92 ? 7.804 -11.072 17.253 1.00 67.75 92 ARG A O 1
ATOM 767 N N . PHE A 1 93 ? 7.946 -9.679 15.499 1.00 67.19 93 PHE A N 1
ATOM 768 C CA . PHE A 1 93 ? 7.334 -10.603 14.549 1.00 67.19 93 PHE A CA 1
ATOM 769 C C . PHE A 1 93 ? 8.366 -11.639 14.087 1.00 67.19 93 PHE A C 1
ATOM 771 O O . PHE A 1 93 ? 9.480 -11.286 13.713 1.00 67.19 93 PHE A O 1
ATOM 778 N N . SER A 1 94 ? 7.998 -12.921 14.106 1.00 61.56 94 SER A N 1
ATOM 779 C CA . SER A 1 94 ? 8.857 -14.050 13.707 1.00 61.56 94 SER A CA 1
ATOM 780 C C . SER A 1 94 ? 8.957 -14.264 12.189 1.00 61.56 94 SER A C 1
ATOM 782 O O . SER A 1 94 ? 9.541 -15.252 11.749 1.00 61.56 94 SER A O 1
ATOM 784 N N . GLY A 1 95 ? 8.378 -13.368 11.386 1.00 61.28 95 GLY A N 1
ATOM 785 C CA . GLY A 1 95 ? 8.425 -13.437 9.927 1.00 61.28 95 GLY A CA 1
ATOM 786 C C . GLY A 1 95 ? 9.617 -12.688 9.334 1.00 61.28 95 GLY A C 1
ATOM 787 O O . GLY A 1 95 ? 10.120 -11.733 9.930 1.00 61.28 95 GLY A O 1
ATOM 788 N N . ASP A 1 96 ? 9.999 -13.070 8.114 1.00 60.47 96 ASP A N 1
ATOM 789 C CA . ASP A 1 96 ? 10.949 -12.344 7.258 1.00 60.47 96 ASP A CA 1
ATOM 790 C C . ASP A 1 96 ? 10.302 -11.065 6.695 1.00 60.47 96 ASP A C 1
ATOM 792 O O . ASP A 1 96 ? 10.130 -10.863 5.498 1.00 60.47 96 ASP A O 1
ATOM 796 N N . SER A 1 97 ? 9.821 -10.220 7.605 1.00 57.66 97 SER A N 1
ATOM 797 C CA . SER A 1 97 ? 9.036 -9.022 7.299 1.00 57.66 97 SER A CA 1
ATOM 798 C C . SER A 1 97 ? 9.852 -7.925 6.610 1.00 57.66 97 SER A C 1
ATOM 800 O O . SER A 1 97 ? 9.304 -6.875 6.285 1.00 57.66 97 SER A O 1
ATOM 802 N N . GLY A 1 98 ? 11.172 -8.105 6.469 1.00 56.72 98 GLY A N 1
ATOM 803 C CA . GLY A 1 98 ? 12.094 -7.042 6.070 1.00 56.72 98 GLY A CA 1
ATOM 804 C C . GLY A 1 98 ? 12.151 -5.868 7.062 1.00 56.72 98 GLY A C 1
ATOM 805 O O . GLY A 1 98 ? 12.835 -4.878 6.800 1.00 56.72 98 GLY A O 1
ATOM 806 N N . ARG A 1 99 ? 11.453 -5.942 8.209 1.00 64.38 99 ARG A N 1
ATOM 807 C CA . ARG A 1 99 ? 11.427 -4.886 9.227 1.00 64.38 99 ARG A CA 1
ATOM 808 C C . ARG A 1 99 ? 12.689 -4.962 10.078 1.00 64.38 99 ARG A C 1
ATOM 810 O O . ARG A 1 99 ? 12.758 -5.713 11.045 1.00 64.38 99 ARG A O 1
ATOM 817 N N . THR A 1 100 ? 13.677 -4.154 9.722 1.00 62.53 100 THR A N 1
ATOM 818 C CA . THR A 1 100 ? 14.939 -4.021 10.467 1.00 62.53 100 THR A CA 1
ATOM 819 C C . THR A 1 100 ? 15.008 -2.756 11.329 1.00 62.53 100 THR A C 1
ATOM 821 O O . THR A 1 100 ? 15.930 -2.617 12.126 1.00 62.53 100 THR A O 1
ATOM 824 N N . GLY A 1 101 ? 14.033 -1.846 11.205 1.00 65.06 101 GLY A N 1
ATOM 825 C CA . GLY A 1 101 ? 13.992 -0.567 11.919 1.00 65.06 101 GLY A CA 1
ATOM 826 C C . GLY A 1 101 ? 12.993 -0.530 13.077 1.00 65.06 101 GLY A C 1
ATOM 827 O O . GLY A 1 101 ? 11.969 -1.213 13.046 1.00 65.06 101 GLY A O 1
ATOM 828 N N . MET A 1 102 ? 13.294 0.311 14.068 1.00 70.06 102 MET A N 1
ATOM 829 C CA . MET A 1 102 ? 12.412 0.631 15.202 1.00 70.06 102 MET A CA 1
ATOM 830 C C . MET A 1 102 ? 11.488 1.825 14.920 1.00 70.06 102 MET A C 1
ATOM 832 O O . MET A 1 102 ? 10.691 2.183 15.774 1.00 70.06 102 MET A O 1
ATOM 836 N N . THR A 1 103 ? 11.586 2.433 13.735 1.00 81.50 103 THR A N 1
ATOM 837 C CA . THR A 1 103 ? 10.852 3.649 13.361 1.00 81.50 103 THR A CA 1
ATOM 838 C C . THR A 1 103 ? 9.966 3.377 12.151 1.00 81.50 103 THR A C 1
ATOM 840 O O . THR A 1 103 ? 10.381 2.694 11.208 1.00 81.50 103 THR A O 1
ATOM 843 N N . ILE A 1 104 ? 8.749 3.920 12.175 1.00 87.12 104 ILE A N 1
ATOM 844 C CA . ILE A 1 104 ? 7.852 3.963 11.020 1.00 87.12 104 ILE A CA 1
ATOM 845 C C . ILE A 1 104 ? 8.216 5.214 10.223 1.00 87.12 104 ILE A C 1
ATOM 847 O O . ILE A 1 104 ? 8.074 6.326 10.716 1.00 87.12 104 ILE A O 1
ATOM 851 N N . GLU A 1 105 ? 8.752 5.026 9.020 1.00 89.38 105 GLU A N 1
ATOM 852 C CA . GLU A 1 105 ? 9.246 6.124 8.190 1.00 89.38 105 GLU A CA 1
ATOM 853 C C . GLU A 1 105 ? 9.138 5.794 6.700 1.00 89.38 105 GLU A C 1
ATOM 855 O O . GLU A 1 105 ? 9.124 4.622 6.288 1.00 89.38 105 GLU A O 1
ATOM 860 N N . ALA A 1 106 ? 9.101 6.846 5.883 1.00 88.62 106 ALA A N 1
ATOM 861 C CA . ALA A 1 106 ? 9.167 6.729 4.439 1.00 88.62 106 ALA A CA 1
ATOM 862 C C . ALA A 1 106 ? 10.521 6.146 4.014 1.00 88.62 106 ALA A C 1
ATOM 864 O O . ALA A 1 106 ? 11.588 6.597 4.436 1.00 88.62 106 ALA A O 1
ATOM 865 N N . ARG A 1 107 ? 10.491 5.137 3.142 1.00 87.19 107 ARG A N 1
ATOM 866 C CA . ARG A 1 107 ? 11.704 4.5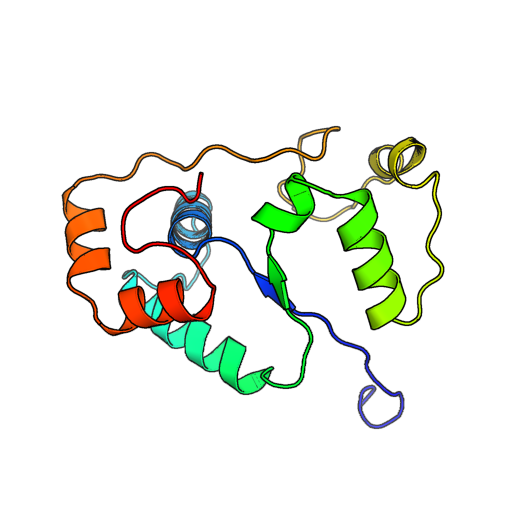83 2.533 1.00 87.19 107 ARG A CA 1
ATOM 867 C C . ARG A 1 107 ? 12.004 5.300 1.219 1.00 87.19 107 ARG A C 1
ATOM 869 O O . ARG A 1 107 ? 11.095 5.410 0.394 1.00 87.19 107 ARG A O 1
ATOM 876 N N . PRO A 1 108 ? 13.260 5.721 0.982 1.00 87.69 108 PRO A N 1
ATOM 877 C CA . PRO A 1 108 ? 13.622 6.351 -0.276 1.00 87.69 108 PRO A CA 1
ATOM 878 C C . PRO A 1 108 ? 13.395 5.384 -1.441 1.00 87.69 108 PRO A C 1
ATOM 880 O O . PRO A 1 108 ? 13.623 4.174 -1.326 1.00 87.69 108 PRO A O 1
ATOM 883 N N . ARG A 1 109 ? 12.956 5.943 -2.570 1.00 88.38 109 ARG A N 1
ATOM 884 C CA . ARG A 1 109 ? 12.859 5.227 -3.841 1.00 88.38 109 ARG A CA 1
ATOM 885 C C . ARG A 1 109 ? 14.235 4.686 -4.232 1.00 88.38 109 ARG A C 1
ATOM 887 O O . ARG A 1 109 ? 15.238 5.390 -4.113 1.00 88.38 109 ARG A O 1
ATOM 894 N N . ARG A 1 110 ? 14.272 3.430 -4.684 1.00 89.69 110 ARG A N 1
ATOM 895 C CA . ARG A 1 110 ? 15.484 2.832 -5.267 1.00 89.69 110 ARG A CA 1
ATOM 896 C C . ARG A 1 110 ? 15.835 3.548 -6.568 1.00 89.69 110 ARG A C 1
ATOM 898 O O . ARG A 1 110 ? 14.960 4.132 -7.197 1.00 89.69 110 ARG A O 1
ATOM 905 N N . GLU A 1 111 ? 17.104 3.506 -6.956 1.00 88.06 111 GLU A N 1
ATOM 906 C CA . GLU A 1 111 ? 17.552 4.131 -8.200 1.00 88.06 111 GLU A CA 1
ATOM 907 C C . GLU A 1 111 ? 16.746 3.606 -9.394 1.00 88.06 111 GLU A C 1
ATOM 909 O O . GLU A 1 111 ? 16.524 2.401 -9.528 1.00 88.06 111 GLU A O 1
ATOM 914 N N . VAL A 1 112 ? 16.286 4.535 -10.230 1.00 87.69 112 VAL A N 1
ATOM 915 C CA . VAL A 1 112 ? 15.504 4.241 -11.427 1.00 87.69 112 VAL A CA 1
ATOM 916 C C . VAL A 1 112 ? 16.274 4.780 -12.618 1.00 87.69 112 VAL A C 1
ATOM 918 O O . VAL A 1 112 ? 16.563 5.975 -12.668 1.00 87.69 112 VAL A O 1
ATOM 921 N N . ASN A 1 113 ? 16.627 3.906 -13.557 1.00 87.75 113 ASN A N 1
ATOM 922 C CA . ASN A 1 113 ? 17.306 4.323 -14.778 1.00 87.75 113 ASN A CA 1
ATOM 923 C C . ASN A 1 113 ? 16.308 4.888 -15.808 1.00 87.75 113 ASN A C 1
ATOM 925 O O . ASN A 1 113 ? 15.096 4.669 -15.723 1.00 87.75 113 ASN A O 1
ATOM 929 N N . GLU A 1 114 ? 16.832 5.636 -16.779 1.00 88.19 114 GLU A N 1
ATOM 930 C CA . GLU A 1 114 ? 16.021 6.292 -17.812 1.00 88.19 114 GLU A CA 1
ATOM 931 C C . GLU A 1 114 ? 15.262 5.283 -18.684 1.00 88.19 114 GLU A C 1
ATOM 933 O O . GLU A 1 114 ? 14.101 5.518 -19.016 1.00 88.19 114 GLU A O 1
ATOM 938 N N . ASP A 1 115 ? 15.873 4.133 -18.985 1.00 89.38 115 ASP A N 1
ATOM 939 C CA . ASP A 1 115 ? 15.256 3.071 -19.788 1.00 89.38 115 ASP A CA 1
ATOM 940 C C . ASP A 1 115 ? 13.992 2.507 -19.121 1.00 89.38 115 ASP A C 1
ATOM 942 O O . ASP A 1 115 ? 12.961 2.328 -19.771 1.00 89.38 115 ASP A O 1
ATOM 946 N N . PHE A 1 116 ? 14.034 2.277 -17.807 1.00 90.31 116 PHE A N 1
ATOM 947 C CA . PHE A 1 116 ? 12.887 1.810 -17.037 1.00 90.31 116 PHE A CA 1
ATOM 948 C C . PHE A 1 116 ? 11.803 2.884 -16.942 1.00 90.31 116 PHE A C 1
ATOM 950 O O . PHE A 1 116 ? 10.624 2.580 -17.096 1.00 90.31 116 PHE A O 1
ATOM 957 N N . LEU A 1 117 ? 12.168 4.153 -16.731 1.00 89.81 117 LEU A N 1
ATOM 958 C CA . LEU A 1 117 ? 11.182 5.240 -16.752 1.00 89.81 117 LEU A CA 1
ATOM 959 C C . LEU A 1 117 ? 10.510 5.364 -18.124 1.00 89.81 117 LEU A C 1
ATOM 961 O O . LEU A 1 117 ? 9.303 5.598 -18.196 1.00 89.81 117 LEU A O 1
ATOM 965 N N . ALA A 1 118 ? 11.255 5.164 -19.212 1.00 89.00 118 ALA A N 1
ATOM 966 C CA . ALA A 1 118 ? 10.692 5.109 -20.554 1.00 89.00 118 ALA A CA 1
ATOM 967 C C . ALA A 1 118 ? 9.743 3.906 -20.730 1.00 89.00 118 ALA A C 1
ATOM 969 O O . ALA A 1 118 ? 8.666 4.066 -21.309 1.00 89.00 118 ALA A O 1
ATOM 970 N N . GLU A 1 119 ? 10.073 2.726 -20.186 1.00 89.31 119 GLU A N 1
ATOM 971 C CA . GLU A 1 119 ? 9.157 1.570 -20.140 1.00 89.31 119 GLU A CA 1
ATOM 972 C C . GLU A 1 119 ? 7.858 1.918 -19.396 1.00 89.31 119 GLU A C 1
ATOM 974 O O . GLU A 1 119 ? 6.767 1.708 -19.927 1.00 89.31 119 GLU A O 1
ATOM 979 N N . VAL A 1 120 ? 7.961 2.506 -18.201 1.00 90.88 120 VAL A N 1
ATOM 980 C CA . VAL A 1 120 ? 6.808 2.909 -17.379 1.00 90.88 120 VAL A CA 1
ATOM 981 C C . VAL A 1 120 ? 5.899 3.873 -18.142 1.00 90.88 120 VAL A C 1
ATOM 983 O O . VAL A 1 120 ? 4.687 3.671 -18.187 1.00 90.88 120 VAL A O 1
ATOM 986 N N . ASN A 1 121 ? 6.479 4.906 -18.755 1.00 89.31 121 ASN A N 1
ATOM 987 C CA . ASN A 1 121 ? 5.728 5.979 -19.408 1.00 89.31 121 ASN A CA 1
ATOM 988 C C . ASN A 1 121 ? 5.174 5.587 -20.788 1.00 89.31 121 ASN A C 1
ATOM 990 O O . ASN A 1 121 ? 4.229 6.210 -21.266 1.00 89.31 121 ASN A O 1
ATOM 994 N N . SER A 1 122 ? 5.748 4.574 -21.443 1.00 89.94 122 SER A N 1
ATOM 995 C CA . SER A 1 122 ? 5.261 4.075 -22.740 1.00 89.94 122 SER A CA 1
ATOM 996 C C . SER A 1 122 ? 4.118 3.063 -22.616 1.00 89.94 122 SER A C 1
ATOM 998 O O . SER A 1 122 ? 3.405 2.812 -23.589 1.00 89.94 122 SER A O 1
ATOM 1000 N N . SER A 1 123 ? 3.919 2.498 -21.426 1.00 92.56 123 SER A N 1
ATOM 1001 C CA . SER A 1 123 ? 2.876 1.519 -21.128 1.00 92.56 123 SER A CA 1
ATOM 1002 C C . SER A 1 123 ? 1.595 2.208 -20.650 1.00 92.56 123 SER A C 1
ATOM 1004 O O . SER A 1 123 ? 1.543 2.766 -19.552 1.00 92.56 123 SER A O 1
ATOM 1006 N N . SER A 1 124 ? 0.518 2.115 -21.436 1.00 94.25 124 SER A N 1
ATOM 1007 C CA . SER A 1 124 ? -0.796 2.638 -21.032 1.00 94.25 124 SER A CA 1
ATOM 1008 C C . SER A 1 124 ? -1.309 1.988 -19.747 1.00 94.25 124 SER A C 1
ATOM 1010 O O . SER A 1 124 ? -1.849 2.684 -18.895 1.00 94.25 124 SER A O 1
ATOM 1012 N N . VAL A 1 125 ? -1.067 0.685 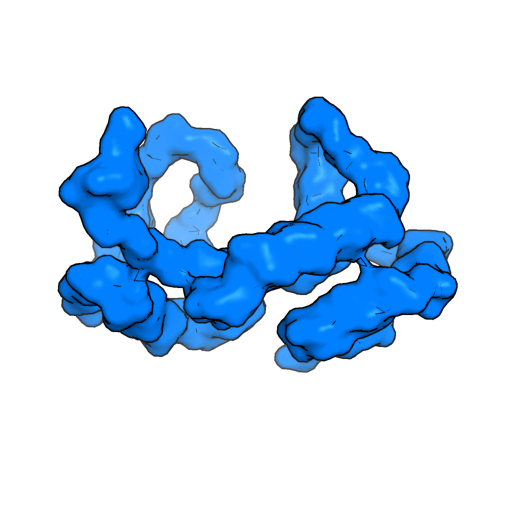-19.568 1.00 95.75 125 VAL A N 1
ATOM 1013 C CA . VAL A 1 125 ? -1.449 -0.067 -18.360 1.00 95.75 125 VAL A CA 1
ATOM 1014 C C . VAL A 1 125 ? -0.748 0.492 -17.122 1.00 95.75 125 VAL A C 1
ATOM 1016 O O . VAL A 1 125 ? -1.325 0.588 -16.045 1.00 95.75 125 VAL A O 1
ATOM 1019 N N . SER A 1 126 ? 0.520 0.868 -17.261 1.00 94.25 126 SER A N 1
ATOM 1020 C CA . SER A 1 126 ? 1.310 1.406 -16.157 1.00 94.25 126 SER A CA 1
ATOM 1021 C C . SER A 1 126 ? 0.844 2.805 -15.763 1.00 94.25 126 SER A C 1
ATOM 1023 O O . SER A 1 126 ? 0.680 3.081 -14.576 1.00 94.25 126 SER A O 1
ATOM 1025 N N . VAL A 1 127 ? 0.581 3.664 -16.749 1.00 93.38 127 VAL A N 1
ATOM 1026 C CA . VAL A 1 127 ? 0.038 5.012 -16.528 1.00 93.38 127 VAL A CA 1
ATOM 1027 C C . VAL A 1 127 ? -1.360 4.949 -15.905 1.00 93.38 127 VAL A C 1
ATOM 1029 O O . VAL A 1 127 ? -1.641 5.680 -14.956 1.00 93.38 127 VAL A O 1
ATOM 1032 N N . GLU A 1 128 ? -2.215 4.045 -16.385 1.00 95.69 128 GLU A N 1
ATOM 1033 C CA . GLU A 1 128 ? -3.554 3.829 -15.834 1.00 95.69 128 GLU A CA 1
ATOM 1034 C C . GLU A 1 128 ? -3.497 3.374 -14.372 1.00 95.69 128 GLU A C 1
ATOM 1036 O O . GLU A 1 128 ? -4.230 3.908 -13.541 1.00 95.69 128 GLU A O 1
ATOM 1041 N N . LEU A 1 129 ? -2.595 2.447 -14.024 1.00 96.19 129 LEU A N 1
ATOM 1042 C CA . LEU A 1 129 ? -2.429 2.003 -12.641 1.00 96.19 129 LEU A CA 1
ATOM 1043 C C . LEU A 1 129 ? -2.004 3.143 -11.714 1.00 96.19 129 LEU A C 1
ATOM 1045 O O . LEU A 1 129 ? -2.547 3.272 -10.617 1.00 96.19 129 LEU A O 1
ATOM 1049 N N . LEU A 1 130 ? -1.023 3.945 -12.138 1.00 94.75 130 LEU A N 1
ATOM 1050 C CA . LEU A 1 130 ? -0.544 5.082 -11.352 1.00 94.75 130 LEU A CA 1
ATOM 1051 C C . LEU A 1 130 ? -1.681 6.077 -11.121 1.00 94.75 130 LEU A C 1
ATOM 10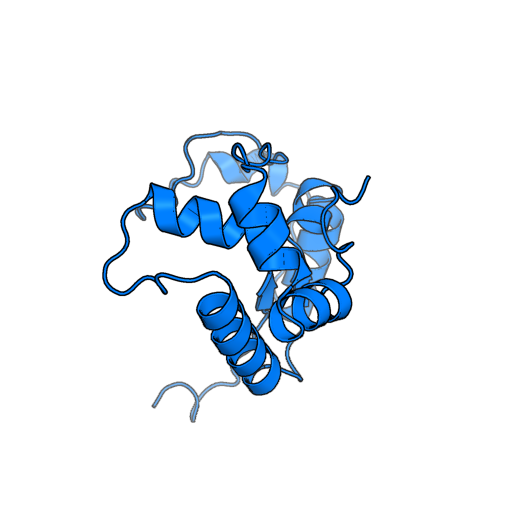53 O O . LEU A 1 130 ? -1.973 6.407 -9.975 1.00 94.75 130 LEU A O 1
ATOM 1057 N N . SER A 1 131 ? -2.408 6.436 -12.181 1.00 94.19 131 SER A N 1
ATOM 1058 C CA . SER A 1 131 ? -3.571 7.317 -12.082 1.00 94.19 131 SER A CA 1
ATOM 1059 C C . SER A 1 131 ? -4.667 6.743 -11.175 1.00 94.19 131 SER A C 1
ATOM 1061 O O . SER A 1 131 ? -5.186 7.461 -10.323 1.00 94.19 131 SER A O 1
ATOM 1063 N N . ARG A 1 132 ? -4.978 5.444 -11.291 1.00 95.12 132 ARG A N 1
ATOM 1064 C CA . ARG A 1 132 ? -5.980 4.750 -10.463 1.00 95.12 132 ARG A CA 1
ATOM 1065 C C . ARG A 1 132 ? -5.649 4.794 -8.972 1.00 95.12 132 ARG A C 1
ATOM 1067 O O . ARG A 1 132 ? -6.559 4.835 -8.152 1.00 95.12 132 ARG A O 1
ATOM 1074 N N . LEU A 1 133 ? -4.365 4.761 -8.625 1.00 94.62 133 LEU A N 1
ATOM 1075 C CA . LEU A 1 133 ? -3.883 4.810 -7.243 1.00 94.62 133 LEU A CA 1
ATOM 1076 C C . LEU A 1 133 ? -3.563 6.239 -6.761 1.00 94.62 133 LEU A C 1
ATOM 1078 O O . LEU A 1 133 ? -3.140 6.422 -5.617 1.00 94.62 133 LEU A O 1
ATOM 1082 N N . GLY A 1 134 ? -3.778 7.245 -7.614 1.00 92.25 134 GLY A N 1
ATOM 1083 C CA . GLY A 1 134 ? -3.528 8.649 -7.298 1.00 92.25 134 GLY A CA 1
ATOM 1084 C C . GLY A 1 134 ? -2.047 9.024 -7.242 1.00 92.25 134 GLY A C 1
ATOM 1085 O O . GLY A 1 134 ? -1.709 9.899 -6.455 1.00 92.25 134 GLY A O 1
ATOM 1086 N N . TYR A 1 135 ? -1.198 8.358 -8.033 1.00 90.75 135 TYR A N 1
ATOM 1087 C CA . TYR A 1 135 ? 0.223 8.684 -8.203 1.00 90.75 135 TYR A CA 1
ATOM 1088 C C . TYR A 1 135 ? 0.475 9.375 -9.548 1.00 90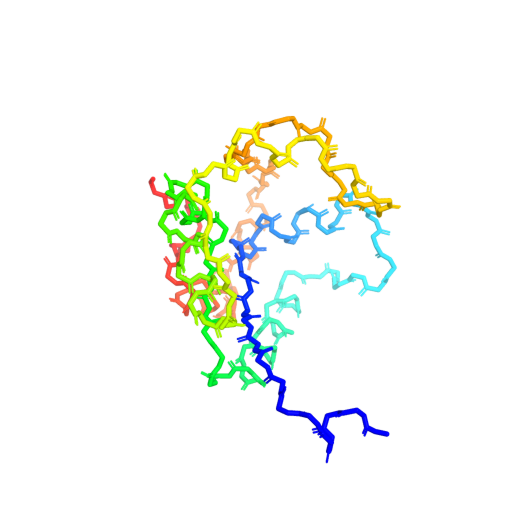.75 135 TYR A C 1
ATOM 1090 O O . TYR A 1 135 ? -0.121 9.006 -10.568 1.00 90.75 135 TYR A O 1
ATOM 1098 N N . GLU A 1 136 ? 1.409 10.324 -9.589 1.00 79.62 136 GLU A N 1
ATOM 1099 C CA . GLU A 1 136 ? 1.855 10.924 -10.847 1.00 79.62 136 GLU A CA 1
ATOM 1100 C C . GLU A 1 136 ? 2.694 9.955 -11.703 1.00 79.62 136 GLU A C 1
ATOM 1102 O O . GLU A 1 136 ? 3.548 9.198 -11.230 1.00 79.62 136 GLU A O 1
ATOM 1107 N N . SER A 1 137 ? 2.486 9.993 -13.022 1.00 62.91 137 SER A N 1
ATOM 1108 C CA . SER A 1 137 ? 3.288 9.230 -13.980 1.00 62.91 137 SER A CA 1
ATOM 1109 C C . SER A 1 137 ? 4.710 9.797 -14.075 1.00 62.91 137 SER A C 1
ATOM 1111 O O . SER A 1 137 ? 4.921 10.862 -14.650 1.00 62.91 137 SER A O 1
ATOM 1113 N N . GLY A 1 138 ? 5.691 9.069 -13.528 1.00 58.59 138 GLY A N 1
ATOM 1114 C CA . GLY A 1 138 ? 7.124 9.326 -13.732 1.00 58.59 138 GLY A CA 1
ATOM 1115 C C . GLY A 1 138 ? 7.815 10.243 -12.711 1.00 58.59 138 GLY A C 1
ATOM 1116 O O . GLY A 1 138 ? 9.015 10.479 -12.848 1.00 58.59 138 GLY A O 1
ATOM 1117 N N . GLY A 1 139 ? 7.120 10.719 -11.675 1.00 56.41 139 GLY A N 1
ATOM 1118 C CA . GLY A 1 139 ? 7.659 11.624 -10.649 1.00 56.41 139 GLY A CA 1
ATOM 1119 C C . GLY A 1 139 ? 7.288 11.188 -9.234 1.00 56.41 139 GLY A C 1
ATOM 1120 O O . GLY A 1 139 ? 6.450 10.313 -9.056 1.00 56.41 139 GLY A O 1
ATOM 1121 N N . ARG A 1 140 ? 7.974 11.720 -8.214 1.00 53.00 140 ARG A N 1
ATOM 1122 C CA . ARG A 1 140 ? 7.534 11.570 -6.817 1.00 53.00 140 ARG A CA 1
ATOM 1123 C C . ARG A 1 140 ? 6.293 12.436 -6.622 1.00 53.00 140 ARG A C 1
ATOM 1125 O O . ARG A 1 140 ? 6.367 13.618 -6.941 1.00 53.00 140 ARG A O 1
ATOM 1132 N N . ASP A 1 141 ? 5.247 11.883 -6.021 1.00 53.53 141 ASP A N 1
ATOM 1133 C CA . ASP A 1 141 ? 4.296 12.722 -5.298 1.00 53.53 141 ASP A CA 1
ATOM 1134 C C . ASP A 1 141 ? 5.073 13.409 -4.162 1.00 53.53 141 ASP A C 1
ATOM 1136 O O . ASP A 1 141 ? 5.920 12.776 -3.516 1.00 53.53 141 ASP A O 1
ATOM 1140 N N . ALA A 1 142 ? 4.872 14.722 -4.038 1.00 40.41 142 ALA A N 1
ATOM 1141 C CA . ALA A 1 142 ? 5.610 15.612 -3.142 1.00 40.41 142 ALA A CA 1
ATOM 1142 C C . ALA A 1 142 ? 5.515 15.206 -1.665 1.00 40.41 142 ALA A C 1
ATOM 1144 O O . ALA A 1 142 ? 4.414 14.802 -1.231 1.00 40.41 142 ALA A O 1
#

Radius of gyration: 17.07 Å; chains: 1; bounding box: 36×39×46 Å

Foldseek 3Di:
DVVVPDPDQDAAEDEQLQQVLVVVVVVVDPPRDPASLVSLVVVVVVCVVQVVHHYHYLVVCQVCVLVVVVVVCVSRVHDDDPCCLVCVLVDDDPDPPVPPDNDRHDDDRDDDDPVNLCSQQVRPSNCVSCVVVVHDRRDDDD

pLDDT: mean 86.76, std 12.6, range [40.41, 97.88]

Sequence (142 aa):
MVKSRFPVLSVVTVRHPIDSFLSLESHGWPNCPRKFEEYCRRYHAFLDAHEEVPVFRYEDFVNDTSAIVAELCQSLELSYSESFLDTFDVFRFSGDSGRTGMTIEARPRREVNEDFLAEVNSSSVSVELLSRLGYESGGRDA

Secondary structure (DSSP, 8-state):
--TTTS-----EEE--HHHHHHHHHHTT-TT--SSHHHHHHHHHHHHHTTTTS-EEEHHHHHHSHHHHHHHHHHHTTPPP-TTSTTTTTT----S------SS--PPPPPP--HHHHHHHHH-HHHHHHHHHTT--TTS---